Protein AF-A0A1B2DIR4-F1 (afdb_monomer_lite)

Foldseek 3Di:
DKAFQQLDDDDDPPDDPVPDDDLRIADQDCVDPQSVVQVVQSVVQPPAWHFDADPSHGRHIGGHDDDPVNVCVVVPPDDQDPVSVVVVVVVVVVVVVVVVVVVVVVCVVVVD

Organism: NCBI:txid1870819

Structure (mmCIF, N/CA/C/O backbone):
data_AF-A0A1B2DIR4-F1
#
_entry.id   AF-A0A1B2DIR4-F1
#
loop_
_atom_site.group_PDB
_atom_site.id
_atom_site.type_symbol
_atom_site.label_atom_id
_atom_site.label_alt_id
_atom_site.label_comp_id
_atom_site.label_asym_id
_atom_site.label_entity_id
_atom_site.label_seq_id
_atom_site.pdbx_PDB_ins_code
_atom_site.Cartn_x
_atom_site.Cartn_y
_atom_site.Cartn_z
_atom_site.occupancy
_atom_site.B_iso_or_equiv
_atom_site.auth_seq_id
_atom_site.auth_comp_id
_atom_site.auth_as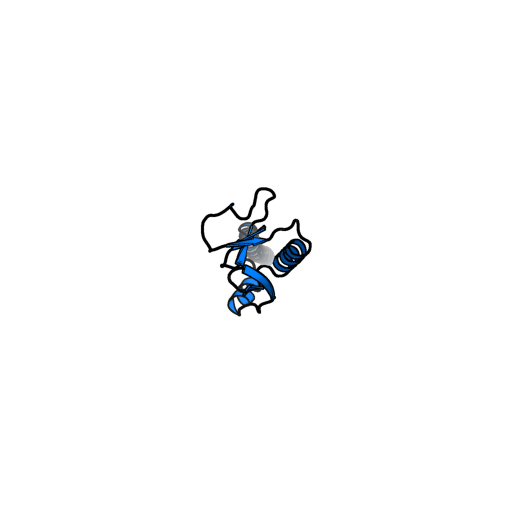ym_id
_atom_site.auth_atom_id
_atom_site.pdbx_PDB_model_num
ATOM 1 N N . MET A 1 1 ? -1.283 -1.216 15.596 1.00 93.19 1 MET A N 1
ATOM 2 C CA . MET A 1 1 ? -1.067 -0.577 14.272 1.00 93.19 1 MET A CA 1
ATOM 3 C C . MET A 1 1 ? -1.726 0.800 14.224 1.00 93.19 1 MET A C 1
ATOM 5 O O . MET A 1 1 ? -2.775 0.977 14.829 1.00 93.19 1 MET A O 1
ATOM 9 N N . ILE A 1 2 ? -1.139 1.766 13.510 1.00 94.81 2 ILE A N 1
ATOM 10 C CA . ILE A 1 2 ? -1.759 3.069 13.203 1.00 94.81 2 ILE A CA 1
ATOM 11 C C . ILE A 1 2 ? -2.119 3.113 11.717 1.00 94.81 2 ILE A C 1
ATOM 13 O O . ILE A 1 2 ? -1.310 2.722 10.879 1.00 94.81 2 ILE A O 1
ATOM 17 N N . VAL A 1 3 ? -3.315 3.597 11.387 1.00 94.38 3 VAL A N 1
ATOM 18 C CA . VAL A 1 3 ? -3.811 3.739 10.012 1.00 94.38 3 VAL A CA 1
ATOM 19 C C . VAL A 1 3 ? -4.191 5.187 9.759 1.00 94.38 3 VAL A C 1
ATOM 21 O O . VAL A 1 3 ? -5.068 5.727 10.424 1.00 94.38 3 VAL A O 1
ATOM 24 N N . TRP A 1 4 ? -3.551 5.815 8.786 1.00 94.12 4 TRP A N 1
ATOM 25 C CA . TRP A 1 4 ? -3.797 7.195 8.391 1.00 94.12 4 TRP A CA 1
ATOM 26 C C . TRP A 1 4 ? -5.011 7.290 7.459 1.00 94.12 4 TRP A C 1
ATOM 28 O O . TRP A 1 4 ? -5.316 6.362 6.705 1.00 94.12 4 TRP A O 1
ATOM 38 N N . LYS A 1 5 ? -5.710 8.432 7.472 1.00 91.81 5 LYS A N 1
ATOM 39 C CA . LYS A 1 5 ? -6.878 8.668 6.594 1.00 91.81 5 LYS A CA 1
ATOM 40 C C . LYS A 1 5 ? -6.564 8.604 5.096 1.00 91.81 5 LYS A C 1
ATOM 42 O O . LYS A 1 5 ? -7.475 8.405 4.297 1.00 91.81 5 LYS A O 1
ATOM 47 N N . ASP A 1 6 ? -5.304 8.788 4.717 1.00 89.44 6 ASP A N 1
ATOM 48 C CA . ASP A 1 6 ? -4.830 8.667 3.336 1.00 89.44 6 ASP A CA 1
ATOM 49 C C . ASP A 1 6 ? -4.631 7.203 2.886 1.00 89.44 6 ASP A C 1
ATOM 51 O O . ASP A 1 6 ? -4.359 6.954 1.712 1.00 89.44 6 ASP A O 1
ATOM 55 N N . GLY A 1 7 ? -4.810 6.234 3.793 1.00 87.81 7 GLY A N 1
ATOM 56 C CA . GLY A 1 7 ? -4.665 4.803 3.535 1.00 87.81 7 GLY A CA 1
ATOM 57 C C . GLY A 1 7 ? -3.267 4.245 3.815 1.00 87.81 7 GLY A C 1
ATOM 58 O O . GLY A 1 7 ? -3.062 3.039 3.668 1.00 87.81 7 GLY A O 1
ATOM 59 N N . ASN A 1 8 ? -2.310 5.072 4.244 1.00 92.44 8 ASN A N 1
ATOM 60 C CA . ASN A 1 8 ? -1.027 4.583 4.741 1.00 92.44 8 ASN A CA 1
ATOM 61 C C . ASN A 1 8 ? -1.185 3.969 6.136 1.00 92.44 8 ASN A C 1
ATOM 63 O O . ASN A 1 8 ? -2.077 4.338 6.901 1.00 92.44 8 ASN A O 1
ATOM 67 N N . TYR A 1 9 ? -0.301 3.042 6.498 1.00 94.12 9 TYR A N 1
ATOM 68 C CA . TYR A 1 9 ? -0.292 2.458 7.836 1.00 94.12 9 TYR A CA 1
ATOM 69 C C . TYR A 1 9 ? 1.126 2.323 8.388 1.00 94.12 9 TYR A C 1
ATOM 71 O O . TYR A 1 9 ? 2.102 2.246 7.643 1.00 94.12 9 TYR A O 1
ATOM 79 N N . GLU A 1 10 ? 1.220 2.276 9.713 1.00 93.88 10 GLU A N 1
ATOM 80 C CA . GLU A 1 10 ? 2.450 2.067 10.462 1.00 93.88 10 GLU A CA 1
ATOM 81 C C . GLU A 1 10 ? 2.266 0.932 11.474 1.00 93.88 10 GLU A C 1
ATOM 83 O O . GLU A 1 10 ? 1.236 0.813 12.148 1.00 93.88 10 GLU A O 1
ATOM 88 N N . THR A 1 11 ? 3.287 0.087 11.590 1.00 92.69 11 THR A N 1
ATOM 89 C CA . THR A 1 11 ? 3.329 -1.029 12.539 1.00 92.69 11 THR A CA 1
ATOM 90 C C . THR A 1 11 ? 4.524 -0.882 13.463 1.00 92.69 11 THR A C 1
ATOM 92 O O . THR A 1 11 ? 5.640 -0.647 13.003 1.00 92.69 11 THR A O 1
ATOM 95 N N . GLY A 1 12 ? 4.315 -1.097 14.755 1.00 89.44 12 GLY A N 1
ATOM 96 C CA . GLY A 1 12 ? 5.365 -1.030 15.759 1.00 89.44 12 GLY A CA 1
ATOM 97 C C . GLY A 1 12 ? 4.805 -1.378 17.127 1.00 89.44 12 GLY A C 1
ATOM 98 O O . GLY A 1 12 ? 3.710 -0.948 17.472 1.00 89.44 12 GLY A O 1
ATOM 99 N N . SER A 1 13 ? 5.560 -2.135 17.921 1.00 87.31 13 SER A N 1
ATOM 100 C CA . SER A 1 13 ? 5.147 -2.531 19.277 1.00 87.31 13 SER A CA 1
ATOM 101 C C . SER A 1 13 ? 5.067 -1.358 20.261 1.00 87.31 13 SER A C 1
ATOM 103 O O . SER A 1 13 ? 4.551 -1.512 21.359 1.00 87.31 13 SER A O 1
ATOM 105 N N . TRP A 1 14 ? 5.633 -0.208 19.892 1.00 87.25 14 TRP A N 1
ATOM 106 C CA . TRP A 1 14 ? 5.593 1.036 20.659 1.00 87.25 14 TRP A CA 1
ATOM 107 C C . TRP A 1 14 ? 4.375 1.903 20.317 1.00 87.25 14 TRP A C 1
ATOM 109 O O . TRP A 1 14 ? 4.141 2.892 21.007 1.00 87.25 14 TRP A O 1
ATOM 119 N N . LEU A 1 15 ? 3.618 1.549 19.271 1.00 90.38 15 LEU A N 1
ATOM 120 C CA . LEU A 1 15 ? 2.427 2.287 18.874 1.00 90.38 15 LEU A CA 1
ATOM 121 C C . LEU A 1 15 ? 1.279 1.998 19.840 1.00 90.38 15 LEU A C 1
ATOM 123 O O . LEU A 1 15 ? 0.926 0.850 20.103 1.00 90.38 15 LEU A O 1
ATOM 127 N N . THR A 1 16 ? 0.660 3.067 20.304 1.00 90.06 16 THR A N 1
ATOM 128 C CA . THR A 1 16 ? -0.504 3.105 21.187 1.00 90.06 16 THR A CA 1
ATOM 129 C C . THR A 1 16 ? -1.547 4.053 20.601 1.00 90.06 16 THR A C 1
ATOM 131 O O . THR A 1 16 ? -1.255 4.821 19.681 1.00 90.06 16 THR A O 1
ATOM 134 N N . ALA A 1 17 ? -2.750 4.062 21.177 1.00 87.19 17 ALA A N 1
ATOM 135 C CA . ALA A 1 17 ?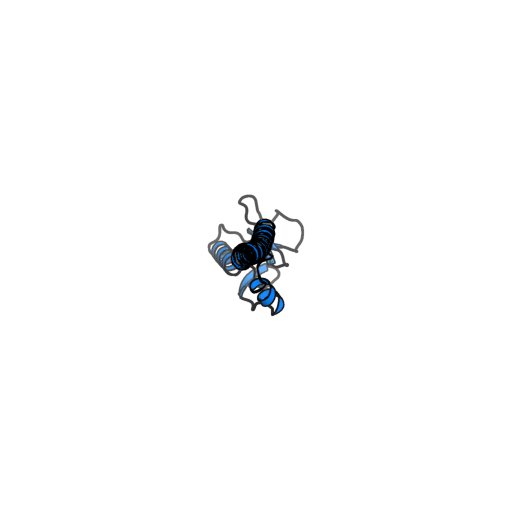 -3.805 5.007 20.805 1.00 87.19 17 ALA A CA 1
ATOM 136 C C . ALA A 1 17 ? -3.404 6.490 20.961 1.00 87.19 17 ALA A C 1
ATOM 138 O O . ALA A 1 17 ? -4.046 7.356 20.381 1.00 87.19 17 ALA A O 1
ATOM 139 N N . GLU A 1 18 ? -2.346 6.781 21.722 1.00 89.12 18 GLU A N 1
ATOM 140 C CA . GLU A 1 18 ? -1.860 8.134 22.023 1.00 89.12 18 GLU A CA 1
ATOM 141 C C . GLU A 1 18 ? -0.569 8.488 21.264 1.00 89.12 18 GLU A C 1
ATOM 143 O O . GLU A 1 18 ? 0.008 9.547 21.488 1.00 89.12 18 GLU A O 1
ATOM 148 N N . SER A 1 19 ? -0.071 7.606 20.387 1.00 87.31 19 SER A N 1
ATOM 149 C CA . SER A 1 19 ? 1.218 7.815 19.700 1.00 87.31 19 SER A CA 1
ATOM 150 C C . SER A 1 19 ? 1.253 9.052 18.808 1.00 87.31 19 SER A C 1
ATOM 152 O O . SER A 1 19 ? 2.323 9.615 18.586 1.00 87.31 19 SER A O 1
ATOM 154 N N . TYR A 1 20 ? 0.094 9.483 18.318 1.00 86.94 20 TYR A N 1
ATOM 155 C CA . TYR A 1 20 ? -0.048 10.665 17.487 1.00 86.94 20 TYR A CA 1
ATOM 156 C C . TYR A 1 20 ? -1.157 11.559 18.035 1.00 86.94 20 TYR A C 1
ATOM 158 O O . TYR A 1 20 ? -2.216 11.088 18.440 1.00 86.94 20 TYR A O 1
ATOM 166 N N . GLU A 1 21 ? -0.925 12.870 18.030 1.00 80.94 21 GLU A N 1
ATOM 167 C CA . GLU A 1 21 ? -1.961 13.843 18.366 1.00 80.94 21 GLU A CA 1
ATOM 168 C C . GLU A 1 21 ? -2.838 14.128 17.140 1.00 80.94 21 GLU A C 1
ATOM 170 O O . GLU A 1 21 ? -2.348 14.284 16.020 1.00 80.94 21 GLU A O 1
ATOM 175 N N . GLY A 1 22 ? -4.151 14.236 17.353 1.00 79.69 22 GLY A N 1
ATOM 176 C CA . GLY A 1 22 ? -5.116 14.592 16.312 1.00 79.69 22 GLY A CA 1
ATOM 177 C C . GLY A 1 22 ? -6.003 13.432 15.864 1.00 79.69 22 GLY A C 1
ATOM 178 O O . GLY A 1 22 ? -5.946 12.333 16.396 1.00 79.69 22 GLY A O 1
ATOM 179 N N . SER A 1 23 ? -6.873 13.705 14.890 1.00 77.00 23 SER A N 1
ATOM 180 C CA . SER A 1 23 ? -7.915 12.764 14.438 1.00 77.00 23 SER A CA 1
ATOM 181 C C . SER A 1 23 ? -7.657 12.185 13.049 1.00 77.00 23 SER A C 1
ATOM 183 O O . SER A 1 23 ? -8.555 11.593 12.454 1.00 77.00 23 SER A O 1
ATOM 185 N N . ASP A 1 24 ? -6.461 12.389 12.494 1.00 88.88 24 ASP A N 1
ATOM 186 C CA . ASP A 1 24 ? -6.118 11.974 11.125 1.00 88.88 24 ASP A CA 1
ATOM 187 C C . ASP A 1 24 ? -5.574 10.549 11.027 1.00 88.88 24 ASP A C 1
ATOM 189 O O . ASP A 1 24 ? -5.070 10.130 9.983 1.00 88.88 24 ASP A O 1
ATOM 193 N N . HIS A 1 25 ? -5.746 9.788 12.102 1.00 92.94 25 HIS A N 1
ATOM 194 C CA . HIS A 1 25 ? -5.347 8.404 12.194 1.00 92.94 25 HIS A CA 1
ATOM 195 C C . HIS A 1 25 ? -6.343 7.591 13.026 1.00 92.94 25 HIS A C 1
ATOM 197 O O . HIS A 1 25 ? -7.124 8.127 13.812 1.00 92.94 25 HIS A O 1
ATOM 203 N N . TYR A 1 26 ? -6.282 6.280 12.844 1.00 93.06 26 TYR A N 1
ATOM 204 C CA . TYR A 1 26 ? -7.025 5.281 13.589 1.00 93.06 26 TYR A CA 1
ATOM 205 C C . TYR A 1 26 ? -6.036 4.319 14.230 1.00 93.06 26 TYR A C 1
ATOM 207 O O . TYR A 1 26 ? -5.102 3.851 13.574 1.00 93.06 26 TYR A O 1
ATOM 215 N N . PHE A 1 27 ? -6.243 4.015 15.506 1.00 93.31 27 PHE A N 1
ATOM 216 C CA . PHE A 1 27 ? -5.479 2.989 16.199 1.00 93.31 27 PHE A CA 1
ATOM 217 C C . PHE A 1 27 ? -6.203 1.648 16.105 1.00 93.31 27 PHE A C 1
ATOM 219 O O . PHE A 1 27 ? -7.382 1.546 16.439 1.00 93.31 27 PHE A O 1
ATOM 226 N N . ILE A 1 28 ? -5.482 0.627 15.652 1.00 93.56 28 ILE A N 1
ATOM 227 C CA . ILE A 1 28 ? -5.920 -0.766 15.670 1.00 93.56 28 ILE A CA 1
ATOM 228 C C . ILE A 1 28 ? -5.145 -1.476 16.777 1.00 93.56 28 ILE A C 1
ATOM 230 O O . ILE A 1 28 ? -3.913 -1.590 16.703 1.00 93.56 28 ILE A O 1
ATOM 234 N N . ASP A 1 29 ?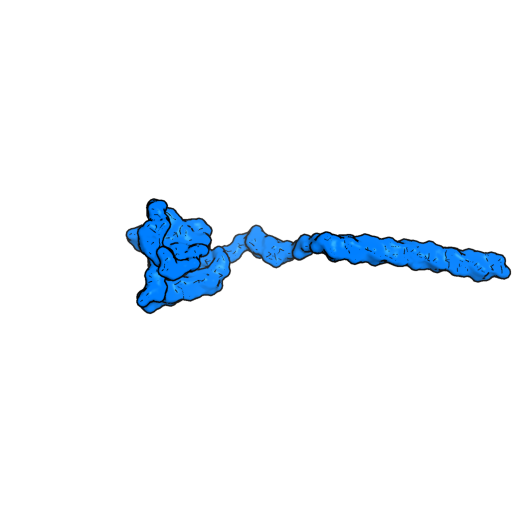 -5.878 -1.965 17.776 1.00 93.00 29 ASP A N 1
ATOM 235 C CA . ASP A 1 29 ? -5.333 -2.774 18.861 1.00 93.00 29 ASP A CA 1
ATOM 236 C C . ASP A 1 29 ? -5.186 -4.242 18.434 1.00 93.00 29 ASP A C 1
ATOM 238 O O . ASP A 1 29 ? -6.120 -5.040 18.519 1.00 93.00 29 ASP A O 1
ATOM 242 N N . GLU A 1 30 ? -3.985 -4.597 17.980 1.00 92.00 30 GLU A N 1
ATOM 243 C CA . GLU A 1 30 ? -3.622 -5.953 17.547 1.00 92.00 30 GLU A CA 1
ATOM 244 C C . GLU A 1 30 ? -3.565 -6.971 18.702 1.00 92.00 30 GLU A C 1
ATOM 246 O O . GLU A 1 30 ? -3.370 -8.153 18.446 1.00 92.00 30 GLU A O 1
ATOM 251 N N . ALA A 1 31 ? -3.735 -6.552 19.964 1.00 90.94 31 ALA A N 1
ATOM 252 C CA . ALA A 1 31 ? -3.869 -7.481 21.089 1.00 90.94 31 ALA A CA 1
ATOM 253 C C . ALA A 1 31 ? -5.279 -8.091 21.201 1.00 90.94 31 ALA A C 1
ATOM 255 O O . ALA A 1 31 ? -5.491 -9.005 22.000 1.00 90.94 31 ALA A O 1
ATOM 256 N N . THR A 1 32 ? -6.243 -7.578 20.433 1.00 92.81 32 THR A N 1
ATOM 257 C CA . THR A 1 32 ? -7.613 -8.098 20.360 1.00 92.81 32 THR A CA 1
ATOM 258 C C . THR A 1 32 ? -7.806 -8.929 19.095 1.00 92.81 32 THR A C 1
ATOM 260 O O . THR A 1 32 ? -7.280 -8.569 18.043 1.00 92.81 32 THR A O 1
ATOM 263 N N . ASP A 1 33 ? -8.613 -9.994 19.164 1.00 94.50 33 ASP A N 1
ATOM 264 C CA . ASP A 1 33 ? -8.915 -10.845 17.998 1.00 94.50 33 ASP A CA 1
ATOM 265 C C . ASP A 1 33 ? -9.486 -10.022 16.824 1.00 94.50 33 ASP A C 1
ATOM 267 O O . ASP A 1 33 ? -9.177 -10.255 15.654 1.00 94.50 33 ASP A O 1
ATOM 271 N N . GLU A 1 34 ? -10.317 -9.027 17.142 1.00 93.00 34 GLU A N 1
ATOM 272 C CA . GLU A 1 34 ? -10.945 -8.122 16.176 1.00 93.00 34 GLU A CA 1
ATOM 273 C C . GLU A 1 34 ? -9.915 -7.198 15.513 1.00 93.00 34 GLU A C 1
ATOM 275 O O . GLU A 1 34 ? -9.909 -7.049 14.287 1.00 93.00 34 GLU A O 1
ATOM 280 N N . GLY A 1 35 ? -9.016 -6.604 16.302 1.00 93.00 35 GLY A N 1
ATOM 281 C CA . GLY A 1 35 ? -7.970 -5.729 15.789 1.00 93.00 35 GLY A CA 1
ATOM 282 C C . GLY A 1 35 ? -6.893 -6.481 15.008 1.00 93.00 35 GLY A C 1
ATOM 283 O O . GLY A 1 35 ? -6.472 -6.002 13.956 1.00 93.00 35 GLY A O 1
ATOM 284 N N . GLU A 1 36 ? -6.500 -7.682 15.441 1.00 94.69 36 GLU A N 1
ATOM 285 C CA . GLU A 1 36 ? -5.591 -8.549 14.682 1.00 94.69 36 GLU A CA 1
ATOM 286 C C . GLU A 1 36 ? -6.203 -8.916 13.321 1.00 94.69 36 GLU A C 1
ATOM 288 O O . GLU A 1 36 ? -5.566 -8.744 12.276 1.00 94.69 36 GLU A O 1
ATOM 293 N N . ALA A 1 37 ? -7.471 -9.343 13.299 1.00 95.50 37 ALA A N 1
ATOM 294 C CA . ALA A 1 37 ? -8.167 -9.674 12.058 1.00 95.50 37 ALA A CA 1
ATOM 295 C C . ALA A 1 37 ? -8.257 -8.470 11.103 1.00 95.50 37 ALA A C 1
ATOM 297 O O . ALA A 1 37 ? -8.030 -8.614 9.894 1.00 95.50 37 ALA A O 1
ATOM 298 N N . LEU A 1 38 ? -8.547 -7.278 11.633 1.00 95.44 38 LEU A N 1
ATOM 299 C CA . LEU A 1 38 ? -8.597 -6.042 10.855 1.00 95.44 38 LEU A CA 1
ATOM 300 C C . LEU A 1 38 ? -7.218 -5.657 10.299 1.00 95.44 38 LEU A C 1
ATOM 302 O O . LEU A 1 38 ? -7.104 -5.334 9.114 1.00 95.44 38 LEU A O 1
ATOM 306 N N . ALA A 1 39 ? -6.166 -5.744 11.116 1.00 94.81 39 ALA A N 1
ATOM 307 C CA . ALA A 1 39 ? -4.792 -5.467 10.707 1.00 94.81 39 ALA A CA 1
ATOM 308 C C . ALA A 1 39 ? -4.341 -6.402 9.573 1.00 94.81 39 ALA A C 1
ATOM 310 O O . ALA A 1 3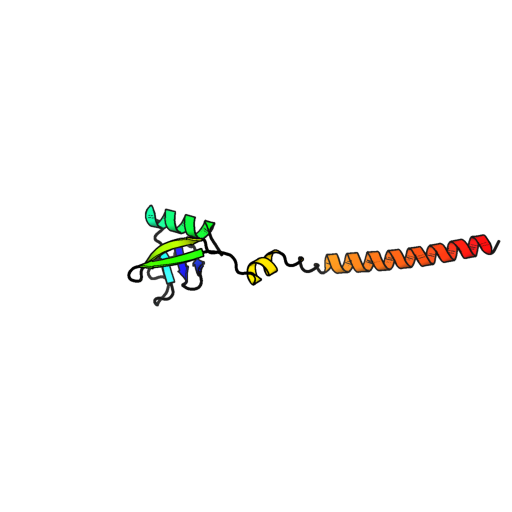9 ? -3.821 -5.942 8.553 1.00 94.81 39 ALA A O 1
ATOM 311 N N . VAL A 1 40 ? -4.612 -7.706 9.695 1.00 95.69 40 VAL A N 1
ATOM 312 C CA . VAL A 1 40 ? -4.309 -8.702 8.653 1.00 95.69 40 VAL A CA 1
ATOM 313 C C . VAL A 1 40 ? -5.075 -8.402 7.362 1.00 95.69 40 VAL A C 1
ATOM 315 O O . VAL A 1 40 ? -4.512 -8.472 6.263 1.00 95.69 40 VAL A O 1
ATOM 318 N N . LYS A 1 41 ? -6.359 -8.039 7.466 1.00 95.44 41 LYS A N 1
ATOM 319 C CA . LYS A 1 41 ? -7.182 -7.681 6.304 1.00 95.44 41 LYS A CA 1
ATOM 320 C C . LYS A 1 41 ? -6.636 -6.445 5.589 1.00 95.44 41 LYS A C 1
ATOM 322 O O . LYS A 1 41 ? -6.534 -6.454 4.362 1.00 95.44 41 LYS A O 1
ATOM 327 N N . LEU A 1 42 ? -6.236 -5.421 6.340 1.00 95.38 42 LEU A N 1
ATOM 328 C CA . LEU A 1 42 ? -5.643 -4.198 5.805 1.00 95.38 42 LEU A CA 1
ATOM 329 C C . LEU A 1 42 ? -4.330 -4.483 5.076 1.00 95.38 42 LEU A C 1
ATOM 331 O O . LEU A 1 42 ? -4.192 -4.107 3.913 1.00 95.38 42 LEU A O 1
ATOM 335 N N . GLN A 1 43 ? -3.407 -5.216 5.705 1.00 94.56 43 GLN A N 1
ATOM 336 C CA . GLN A 1 43 ? -2.129 -5.592 5.087 1.00 94.56 43 GLN A CA 1
ATOM 337 C C . GLN A 1 43 ? -2.328 -6.365 3.779 1.00 94.56 43 GLN A C 1
ATOM 339 O O . GLN A 1 43 ? -1.608 -6.147 2.807 1.00 94.56 43 GLN A O 1
ATOM 344 N N . ARG A 1 44 ? -3.335 -7.244 3.726 1.00 95.19 44 ARG A N 1
ATOM 345 C CA . ARG A 1 44 ? -3.656 -8.018 2.521 1.00 95.19 44 ARG A CA 1
ATOM 346 C C . ARG A 1 44 ? -4.204 -7.156 1.383 1.00 95.19 44 ARG A C 1
ATOM 348 O O . ARG A 1 44 ? -3.985 -7.488 0.218 1.00 95.19 44 ARG A O 1
ATOM 355 N N . LEU A 1 45 ? -4.972 -6.118 1.700 1.00 94.62 45 LEU A N 1
ATOM 356 C CA . LEU A 1 45 ? -5.606 -5.263 0.698 1.00 94.62 45 LEU A CA 1
ATOM 357 C C . LEU A 1 45 ? -4.745 -4.063 0.300 1.00 94.62 45 LEU A C 1
ATOM 359 O O . LEU A 1 45 ? -5.026 -3.438 -0.722 1.00 94.62 45 LEU A O 1
ATOM 363 N N . TYR A 1 46 ? -3.709 -3.734 1.071 1.00 92.88 46 TYR A N 1
ATOM 364 C CA . TYR A 1 46 ? -2.818 -2.617 0.783 1.00 92.88 46 TYR A CA 1
ATOM 365 C C . TYR A 1 46 ? -2.163 -2.746 -0.607 1.00 92.88 46 TYR A C 1
ATOM 367 O O . TYR A 1 46 ? -1.712 -3.835 -0.977 1.00 92.88 46 TYR A O 1
ATOM 375 N N . PRO A 1 47 ? -2.068 -1.657 -1.397 1.00 92.31 47 PRO A N 1
ATOM 376 C CA . PRO A 1 47 ? -2.536 -0.282 -1.138 1.00 92.31 47 PRO A CA 1
ATOM 377 C C . PRO A 1 47 ? -3.972 0.011 -1.632 1.00 92.31 47 PRO A C 1
ATOM 379 O O . PRO A 1 47 ? -4.396 1.164 -1.708 1.00 92.31 47 PRO A O 1
ATOM 382 N N . TYR A 1 48 ? -4.733 -1.010 -2.030 1.00 92.75 48 TYR A N 1
ATOM 383 C CA . TYR A 1 48 ? -5.998 -0.870 -2.756 1.00 92.75 48 TYR A CA 1
ATOM 384 C C . TYR A 1 48 ? -7.215 -1.240 -1.896 1.00 92.75 48 TYR A C 1
ATOM 386 O O . TYR A 1 48 ? -7.926 -2.211 -2.168 1.00 92.75 48 TYR A O 1
ATOM 394 N N . PHE A 1 49 ? -7.515 -0.411 -0.897 1.00 94.25 49 PHE A N 1
ATOM 395 C CA . PHE A 1 49 ? -8.732 -0.521 -0.085 1.00 94.25 49 PHE A CA 1
ATOM 396 C C . PHE A 1 49 ? -9.399 0.834 0.177 1.00 94.25 49 PHE A C 1
ATOM 398 O O . PHE A 1 49 ? -8.888 1.887 -0.209 1.00 94.25 49 PHE A O 1
ATOM 405 N N . LYS A 1 50 ? -10.559 0.789 0.832 1.00 94.31 50 LYS A N 1
ATOM 406 C CA . LYS A 1 50 ? -11.233 1.919 1.474 1.00 94.31 50 LYS A CA 1
ATOM 407 C C . LYS A 1 50 ? -11.432 1.625 2.954 1.00 94.31 50 LYS A C 1
ATOM 409 O O . LYS A 1 50 ? -11.671 0.481 3.334 1.00 94.31 50 LYS A O 1
ATOM 414 N N . LEU A 1 51 ? -11.341 2.673 3.762 1.00 94.75 51 LEU A N 1
ATOM 415 C CA . LEU A 1 51 ? -11.624 2.631 5.192 1.00 94.75 51 LEU A CA 1
ATOM 416 C C . LEU A 1 51 ? -13.139 2.717 5.417 1.00 94.75 51 LEU A C 1
ATOM 418 O O . LEU A 1 51 ? -13.786 3.631 4.905 1.00 94.75 51 LEU A O 1
ATOM 422 N N . ILE A 1 52 ? -13.690 1.793 6.200 1.00 94.81 52 ILE A N 1
ATOM 423 C CA . ILE A 1 52 ? -15.073 1.829 6.679 1.00 94.81 52 ILE A CA 1
ATOM 424 C C . ILE A 1 52 ? -15.055 2.390 8.095 1.00 94.81 52 ILE A C 1
ATOM 426 O O . ILE A 1 52 ? -14.632 1.725 9.042 1.00 94.81 52 ILE A O 1
ATOM 430 N N . VAL A 1 53 ? -15.484 3.642 8.224 1.00 93.31 53 VAL A N 1
ATOM 431 C CA . VAL A 1 53 ? -15.459 4.389 9.483 1.00 93.31 53 VAL A CA 1
ATOM 432 C C . VAL A 1 53 ? -16.889 4.601 9.960 1.00 93.31 53 VAL A C 1
ATOM 434 O O . VAL A 1 53 ? -17.697 5.200 9.251 1.00 93.31 53 VAL A O 1
ATOM 437 N N . GLU A 1 54 ? -17.191 4.159 11.177 1.00 92.00 54 GLU A N 1
ATOM 438 C CA . GLU A 1 54 ? -18.495 4.343 11.815 1.00 92.00 54 GLU A CA 1
ATOM 439 C C . GLU A 1 54 ? -18.310 5.034 13.162 1.00 92.00 54 GLU A C 1
ATOM 441 O O . GLU A 1 54 ? -17.452 4.656 13.955 1.00 92.00 54 GLU A O 1
ATOM 446 N N . ASN A 1 55 ? -19.111 6.069 13.429 1.00 88.38 55 ASN A N 1
ATOM 447 C CA . ASN A 1 55 ? -19.027 6.864 14.662 1.00 88.38 55 ASN A CA 1
ATOM 448 C C . ASN A 1 55 ? -17.625 7.439 14.954 1.00 88.38 55 ASN A C 1
ATOM 450 O O . ASN A 1 55 ? -17.280 7.681 16.105 1.00 88.38 55 ASN A O 1
ATOM 454 N N . GLY A 1 56 ? -16.824 7.681 13.911 1.00 84.19 56 GLY A N 1
ATOM 455 C CA . GLY A 1 56 ? -15.460 8.199 14.047 1.00 84.19 56 GLY A CA 1
ATOM 456 C C . GLY A 1 56 ? -14.397 7.135 14.334 1.00 84.19 56 GLY A C 1
ATOM 457 O O . GLY A 1 56 ? -13.229 7.490 14.447 1.00 84.19 56 GLY A O 1
ATOM 458 N N . GLU A 1 57 ? -14.766 5.854 14.387 1.00 87.75 57 GLU A N 1
ATOM 459 C CA . GLU A 1 57 ? -13.849 4.730 14.583 1.00 87.75 57 GLU A CA 1
ATOM 460 C C . GLU A 1 57 ? -13.724 3.897 13.306 1.00 87.75 57 GLU A C 1
ATOM 462 O O . GLU A 1 57 ? -14.710 3.663 12.603 1.00 87.75 57 GLU A O 1
ATOM 467 N N . LEU A 1 58 ? -12.516 3.414 13.013 1.00 91.62 58 LEU A N 1
ATOM 468 C CA . LEU A 1 58 ? -12.302 2.453 11.937 1.00 91.62 58 LEU A CA 1
ATOM 469 C C . LEU A 1 58 ? -12.917 1.108 12.336 1.00 91.62 58 LEU A C 1
ATOM 471 O O . LEU A 1 58 ? -12.470 0.485 13.297 1.00 91.62 58 LEU A O 1
ATOM 475 N N . LYS A 1 59 ? -13.943 0.673 11.603 1.00 93.62 59 LYS A N 1
ATOM 476 C CA . LYS A 1 59 ? -14.618 -0.610 11.834 1.00 93.62 59 LYS A CA 1
ATOM 477 C C . LYS A 1 59 ? -14.138 -1.702 10.900 1.00 93.62 59 LYS A C 1
ATOM 479 O O . LYS A 1 59 ? -14.017 -2.844 11.325 1.00 93.62 59 LYS A O 1
ATOM 484 N N . ASP A 1 60 ? -13.879 -1.365 9.642 1.00 94.62 60 ASP A N 1
ATOM 485 C CA . ASP A 1 60 ? -13.453 -2.352 8.656 1.00 94.62 60 ASP A CA 1
ATOM 486 C C . ASP A 1 60 ? -12.688 -1.707 7.491 1.00 94.62 60 ASP A C 1
ATOM 488 O O . ASP A 1 60 ? -12.597 -0.484 7.370 1.00 94.62 60 ASP A O 1
ATOM 492 N N . VAL A 1 61 ? -12.151 -2.537 6.605 1.00 95.56 61 VAL A N 1
ATOM 493 C CA . VAL A 1 61 ? -11.609 -2.139 5.307 1.00 95.56 61 VAL A CA 1
ATOM 494 C C . VAL A 1 61 ? -12.236 -2.966 4.190 1.00 95.56 61 VAL A C 1
ATOM 496 O O . VAL A 1 61 ? -12.423 -4.176 4.320 1.00 95.56 61 VAL A O 1
ATOM 499 N N . GLU A 1 62 ? -12.542 -2.337 3.060 1.00 94.88 62 GLU A N 1
ATOM 500 C CA . GLU A 1 62 ? -13.070 -3.024 1.877 1.00 94.88 62 GLU A CA 1
ATOM 501 C C . GLU A 1 62 ? -12.118 -2.885 0.685 1.00 94.88 62 GLU A C 1
ATOM 503 O O . GLU A 1 62 ? -11.471 -1.847 0.533 1.00 94.88 62 GLU A O 1
ATOM 508 N N . PRO A 1 63 ? -12.001 -3.904 -0.183 1.00 94.81 63 PRO A N 1
ATOM 509 C CA . PRO A 1 63 ? -11.226 -3.770 -1.407 1.00 94.81 63 PRO A CA 1
ATOM 510 C C . PRO A 1 63 ? -11.813 -2.664 -2.286 1.00 94.81 63 PRO A C 1
ATOM 512 O O . PRO A 1 63 ? -13.031 -2.546 -2.429 1.00 94.81 63 PRO A O 1
ATOM 515 N N . ARG A 1 64 ? -10.942 -1.896 -2.943 1.00 93.56 64 ARG A N 1
ATOM 516 C CA . ARG A 1 64 ? -11.355 -0.990 -4.021 1.00 93.56 64 ARG A CA 1
ATOM 517 C C . ARG A 1 64 ? -10.766 -1.413 -5.351 1.00 93.56 64 ARG A C 1
ATOM 519 O O . ARG A 1 64 ? -9.712 -2.044 -5.420 1.00 93.56 64 ARG A O 1
ATOM 526 N N . GLU A 1 65 ? -11.421 -0.987 -6.418 1.00 91.06 65 GLU A N 1
ATOM 527 C CA . GLU A 1 65 ? -10.851 -1.097 -7.750 1.00 91.06 65 GLU A CA 1
ATOM 528 C C . GLU A 1 65 ? -9.648 -0.159 -7.909 1.00 91.06 65 GLU A C 1
ATOM 530 O O . GLU A 1 65 ? -9.576 0.929 -7.318 1.00 91.06 65 GLU A O 1
ATOM 535 N N . LYS A 1 66 ? -8.681 -0.614 -8.708 1.00 90.06 66 LYS A N 1
ATOM 536 C CA . LYS A 1 66 ? -7.545 0.204 -9.131 1.00 90.06 66 LYS A CA 1
ATOM 537 C C . LYS A 1 66 ? -8.034 1.231 -10.145 1.00 90.06 66 LYS A C 1
ATOM 539 O O . LYS A 1 66 ? -8.851 0.906 -11.005 1.00 90.06 66 LYS A O 1
ATOM 544 N N . THR A 1 67 ? -7.512 2.446 -10.081 1.00 88.69 67 THR A N 1
ATOM 545 C CA . THR A 1 67 ? -7.776 3.442 -11.120 1.00 88.69 67 THR A CA 1
ATOM 546 C C . THR A 1 67 ? -7.073 3.046 -12.421 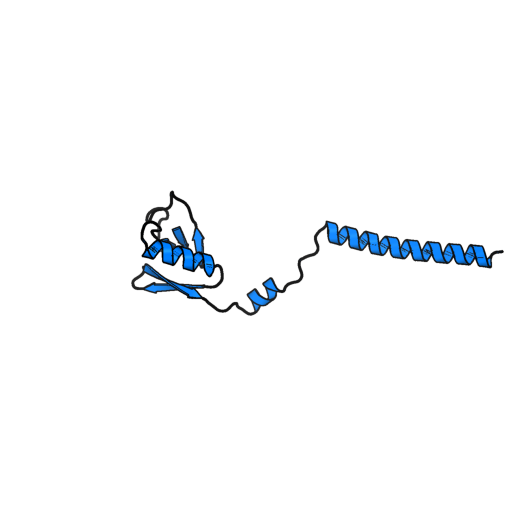1.00 88.69 67 THR A C 1
ATOM 548 O O . THR A 1 67 ? -6.120 2.260 -12.433 1.00 88.69 67 THR A O 1
ATOM 551 N N . ALA A 1 68 ? -7.529 3.609 -13.541 1.00 87.50 68 ALA A N 1
ATOM 552 C CA . ALA A 1 68 ? -6.873 3.408 -14.833 1.00 87.50 68 ALA A CA 1
ATOM 553 C C . ALA A 1 68 ? -5.399 3.859 -14.809 1.00 87.50 68 ALA A C 1
ATOM 555 O O . ALA A 1 68 ? -4.553 3.226 -15.435 1.00 87.50 68 ALA A O 1
ATOM 556 N N . GLU A 1 69 ? -5.086 4.913 -14.054 1.00 85.88 69 GLU A N 1
ATOM 557 C CA . GLU A 1 69 ? -3.726 5.427 -13.883 1.00 85.88 69 GLU A CA 1
ATOM 558 C C . GLU A 1 69 ? -2.843 4.463 -13.079 1.00 85.88 69 GLU A C 1
ATOM 560 O O . GLU A 1 69 ? -1.728 4.160 -13.494 1.00 85.88 69 GLU A O 1
ATOM 565 N N . GLU A 1 70 ? -3.355 3.899 -11.982 1.00 87.56 70 GLU A N 1
ATOM 566 C CA . GLU A 1 70 ? -2.638 2.894 -11.184 1.00 87.56 70 GLU A CA 1
ATOM 567 C C . GLU A 1 70 ? -2.368 1.617 -11.989 1.00 87.56 70 GLU A C 1
ATOM 569 O O . GLU A 1 70 ? -1.287 1.031 -11.908 1.00 87.56 70 GLU A O 1
ATOM 574 N N . LEU A 1 71 ? -3.335 1.196 -12.809 1.00 87.12 71 LEU A N 1
ATOM 575 C CA . LEU A 1 71 ? -3.158 0.088 -13.746 1.00 87.12 71 LEU A CA 1
ATOM 576 C C . LEU A 1 71 ? -2.110 0.416 -14.812 1.00 87.12 71 LEU A C 1
ATOM 578 O O . LEU A 1 71 ? -1.297 -0.443 -15.148 1.00 87.12 71 LEU A O 1
ATOM 582 N N . ALA A 1 72 ? -2.102 1.640 -15.339 1.00 84.69 72 ALA A N 1
ATOM 583 C CA . ALA A 1 72 ? -1.097 2.071 -16.303 1.00 84.69 72 ALA A CA 1
ATOM 584 C C . ALA A 1 72 ? 0.307 2.107 -15.682 1.00 84.69 72 ALA A C 1
ATOM 586 O O . ALA A 1 72 ? 1.253 1.660 -16.323 1.00 84.69 72 ALA A O 1
ATOM 587 N N . ALA A 1 73 ? 0.443 2.557 -14.431 1.00 83.25 73 ALA A N 1
ATOM 588 C CA . ALA A 1 73 ? 1.713 2.579 -13.709 1.00 83.25 73 ALA A CA 1
ATOM 589 C C . ALA A 1 73 ? 2.269 1.167 -13.448 1.00 83.25 73 ALA A C 1
ATOM 591 O O . ALA A 1 73 ? 3.459 0.936 -13.639 1.00 83.25 73 ALA A O 1
ATOM 592 N N . LEU A 1 74 ? 1.415 0.205 -13.079 1.00 81.31 74 LEU A N 1
ATOM 593 C CA . LEU A 1 74 ? 1.813 -1.202 -12.908 1.00 81.31 74 LEU A CA 1
ATOM 594 C C . LEU A 1 74 ? 2.258 -1.860 -14.220 1.00 81.31 74 LEU A C 1
ATOM 596 O O . LEU A 1 74 ? 3.134 -2.721 -14.213 1.00 81.31 74 LEU A O 1
ATOM 600 N N . ASN A 1 75 ? 1.643 -1.463 -15.334 1.00 81.50 75 ASN A N 1
ATOM 601 C CA . ASN A 1 75 ? 1.968 -1.969 -16.666 1.00 81.50 75 ASN A CA 1
ATOM 602 C C . ASN A 1 75 ? 3.036 -1.129 -17.381 1.00 81.50 75 ASN A C 1
ATOM 604 O O . ASN A 1 75 ? 3.396 -1.442 -18.518 1.00 81.50 75 ASN A O 1
ATOM 608 N N . ALA A 1 76 ? 3.529 -0.057 -16.753 1.00 78.31 76 ALA A N 1
ATOM 609 C CA . ALA A 1 76 ? 4.542 0.788 -17.352 1.00 78.31 76 ALA A CA 1
ATOM 610 C C . ALA A 1 76 ? 5.818 -0.042 -17.554 1.00 78.31 76 ALA A C 1
ATOM 612 O O . ALA A 1 76 ? 6.245 -0.752 -16.636 1.00 78.31 76 ALA A O 1
ATOM 613 N N . PRO A 1 77 ? 6.447 0.020 -18.740 1.00 76.75 77 PRO A N 1
ATOM 614 C CA . PRO A 1 77 ? 7.702 -0.674 -18.956 1.00 76.75 77 PRO A CA 1
ATOM 615 C C . PRO A 1 77 ? 8.717 -0.190 -17.920 1.00 76.75 77 PRO A C 1
ATOM 617 O O . PRO A 1 77 ? 8.889 1.016 -17.721 1.00 76.75 77 PRO A O 1
ATOM 620 N N . LEU A 1 78 ? 9.381 -1.143 -17.260 1.00 75.12 78 LEU A N 1
ATOM 621 C CA . LEU A 1 78 ? 10.461 -0.849 -16.325 1.00 75.12 78 LEU A CA 1
ATOM 622 C C . LEU A 1 78 ? 11.440 0.107 -17.007 1.00 75.12 78 LEU A C 1
ATOM 624 O O . LEU A 1 78 ? 11.947 -0.171 -18.098 1.00 75.12 78 LEU A O 1
ATOM 628 N N . SER A 1 79 ? 11.686 1.253 -16.373 1.00 75.62 79 SER A N 1
ATOM 629 C CA . SER A 1 79 ? 12.698 2.185 -16.857 1.00 75.62 79 SER A CA 1
ATOM 630 C C . SER A 1 79 ? 14.024 1.442 -16.956 1.00 75.62 79 SER A C 1
ATOM 632 O O . SER A 1 79 ? 14.482 0.871 -15.966 1.00 75.62 79 SER A O 1
ATOM 634 N N . LYS A 1 80 ? 14.635 1.442 -18.148 1.00 79.25 80 LYS A N 1
ATOM 635 C CA . LYS A 1 80 ? 15.921 0.769 -18.356 1.00 79.25 80 LYS A CA 1
ATOM 636 C C . LYS A 1 80 ? 16.936 1.267 -17.329 1.00 79.25 80 LYS A C 1
ATOM 638 O O . LYS A 1 80 ? 17.139 2.482 -17.202 1.00 79.25 80 LYS A O 1
ATOM 643 N N . THR A 1 81 ? 17.589 0.342 -16.632 1.00 86.25 81 THR A N 1
ATOM 644 C CA . THR A 1 81 ? 18.683 0.675 -15.714 1.00 86.25 81 THR A CA 1
ATOM 645 C C . THR A 1 81 ? 19.853 1.290 -16.489 1.00 86.25 81 THR A C 1
ATOM 647 O O . THR A 1 81 ? 19.967 1.135 -17.708 1.00 86.25 81 THR A O 1
ATOM 650 N N . LEU A 1 82 ? 20.755 1.997 -15.799 1.00 85.69 82 LEU A N 1
ATOM 651 C CA . LEU A 1 82 ? 21.978 2.522 -16.426 1.00 85.69 82 LEU A CA 1
ATOM 652 C C . LEU A 1 82 ? 22.811 1.410 -17.078 1.00 85.69 82 LEU A C 1
ATOM 654 O O . LEU A 1 82 ? 23.375 1.609 -18.151 1.00 85.69 82 LEU A O 1
ATOM 658 N N . GLU A 1 83 ? 22.848 0.233 -16.455 1.00 87.81 83 GLU A N 1
ATOM 659 C CA . GLU A 1 83 ? 23.535 -0.942 -16.985 1.00 87.81 83 GLU A CA 1
ATOM 660 C C . GLU A 1 83 ? 22.871 -1.463 -18.264 1.00 87.81 83 GLU A C 1
ATOM 662 O O . GLU A 1 83 ? 23.558 -1.672 -19.258 1.00 87.81 83 GLU A O 1
ATOM 667 N N . GLN A 1 84 ? 21.539 -1.567 -18.293 1.00 88.56 84 GLN A N 1
ATOM 668 C CA . GLN A 1 84 ? 20.801 -1.959 -19.500 1.00 88.56 84 GLN A CA 1
ATOM 669 C C . GLN A 1 84 ? 21.024 -0.973 -20.651 1.00 88.56 84 GLN A C 1
ATOM 671 O O . GLN A 1 84 ? 21.242 -1.390 -21.785 1.00 88.56 84 GLN A O 1
ATOM 676 N N . LYS A 1 85 ? 21.040 0.334 -20.361 1.00 90.00 85 LYS A N 1
ATOM 677 C CA . LYS A 1 85 ? 21.363 1.360 -21.365 1.00 90.00 85 LYS A CA 1
ATOM 678 C C . LYS A 1 85 ? 22.797 1.224 -21.882 1.00 90.00 85 LYS A C 1
ATOM 680 O O . LYS A 1 85 ? 23.039 1.423 -23.068 1.00 90.00 85 LYS A O 1
ATOM 685 N N . ARG A 1 86 ? 23.750 0.881 -21.010 1.00 92.62 86 ARG A N 1
ATOM 686 C CA . ARG A 1 86 ? 25.148 0.655 -21.397 1.00 92.62 86 ARG A CA 1
ATOM 687 C C . ARG A 1 86 ? 25.303 -0.592 -22.268 1.00 92.62 86 ARG A C 1
ATOM 689 O O . ARG A 1 86 ? 26.051 -0.541 -23.237 1.00 92.62 86 ARG A O 1
ATOM 696 N N . ILE A 1 87 ? 24.614 -1.683 -21.934 1.00 92.69 87 ILE A N 1
ATOM 697 C CA . ILE A 1 87 ? 24.615 -2.916 -22.735 1.00 92.69 87 ILE A CA 1
ATOM 698 C C . ILE A 1 87 ? 24.072 -2.625 -24.136 1.00 92.69 87 ILE A C 1
ATOM 700 O O . ILE A 1 87 ? 24.752 -2.920 -25.109 1.00 92.69 87 ILE A O 1
ATOM 704 N N . GLU A 1 88 ? 22.932 -1.945 -24.242 1.00 91.38 88 GLU A N 1
ATOM 705 C CA . GLU A 1 88 ? 22.338 -1.568 -25.532 1.00 91.38 88 GLU A CA 1
ATOM 706 C C . GLU A 1 88 ? 23.286 -0.701 -26.381 1.00 91.38 88 GLU A C 1
ATOM 708 O O . GLU A 1 88 ? 23.441 -0.925 -27.579 1.00 91.38 88 GLU A O 1
ATOM 713 N N . GLN A 1 89 ? 23.994 0.252 -25.765 1.00 94.06 89 GLN A N 1
ATOM 714 C CA . GLN A 1 89 ? 25.018 1.037 -26.466 1.00 94.06 89 GLN A CA 1
ATOM 715 C C . GLN A 1 89 ? 26.182 0.174 -26.970 1.00 94.06 89 GLN A C 1
ATOM 717 O O . GLN A 1 89 ? 26.677 0.396 -28.075 1.00 94.06 89 GLN A O 1
ATOM 722 N N . LEU A 1 90 ? 26.630 -0.800 -26.173 1.00 93.88 90 LEU A N 1
ATOM 723 C CA . LEU A 1 90 ? 27.689 -1.726 -26.573 1.00 93.88 90 LEU A CA 1
ATOM 724 C C . LEU A 1 90 ? 27.231 -2.656 -27.701 1.00 93.88 90 LEU A C 1
ATOM 726 O O . LEU A 1 90 ? 28.012 -2.909 -28.612 1.00 93.88 90 LEU A O 1
ATOM 730 N N . GLU A 1 91 ? 25.983 -3.122 -27.681 1.00 94.25 91 GLU A N 1
ATOM 731 C CA . GLU A 1 91 ? 25.400 -3.949 -28.744 1.00 94.25 91 GLU A CA 1
ATOM 732 C C . GLU A 1 91 ? 25.328 -3.191 -30.072 1.00 94.25 91 GLU A C 1
ATOM 734 O O . GLU A 1 91 ? 25.774 -3.708 -31.096 1.00 94.25 91 GLU A O 1
ATOM 739 N N . VAL A 1 92 ? 24.864 -1.937 -30.050 1.00 94.50 92 VAL A N 1
ATOM 740 C CA . VAL A 1 92 ? 24.850 -1.066 -31.237 1.00 94.50 92 VAL A CA 1
ATOM 741 C C . VAL A 1 92 ? 26.267 -0.832 -31.766 1.00 94.50 92 VAL A C 1
ATOM 743 O O . VAL A 1 92 ? 26.506 -0.933 -32.968 1.00 94.50 92 VAL A O 1
ATOM 746 N N . SER A 1 93 ? 27.225 -0.558 -30.877 1.00 94.06 93 SER A N 1
ATOM 747 C CA . SER A 1 93 ? 28.620 -0.327 -31.268 1.00 94.06 93 SER A CA 1
ATOM 748 C C . SER A 1 93 ? 29.273 -1.589 -31.850 1.00 94.06 93 SER A C 1
ATOM 750 O O . SER A 1 93 ? 29.991 -1.519 -32.846 1.00 94.06 93 SER A O 1
ATOM 752 N N . ASN A 1 94 ? 28.987 -2.761 -31.275 1.00 94.94 94 ASN A N 1
ATOM 753 C CA . ASN A 1 94 ? 29.475 -4.044 -31.779 1.00 94.94 94 ASN A CA 1
ATOM 754 C C . ASN A 1 94 ? 28.904 -4.369 -33.162 1.00 94.94 94 ASN A C 1
ATOM 756 O O . ASN A 1 94 ? 29.656 -4.817 -34.023 1.00 94.94 94 ASN A O 1
ATOM 760 N N . LEU A 1 95 ? 27.611 -4.118 -33.395 1.00 95.38 95 LEU A N 1
ATOM 761 C CA . LEU A 1 95 ? 26.994 -4.290 -34.714 1.00 95.38 95 LEU A CA 1
ATOM 762 C C . LEU A 1 95 ? 27.675 -3.408 -35.767 1.00 95.38 95 LEU A C 1
ATOM 764 O O . LEU A 1 95 ? 28.097 -3.916 -36.802 1.00 95.38 95 LEU A O 1
ATOM 768 N N . ALA A 1 96 ? 27.879 -2.124 -35.463 1.00 94.38 96 ALA A N 1
ATOM 769 C CA . ALA A 1 96 ? 28.574 -1.206 -36.365 1.00 94.38 96 ALA A CA 1
ATOM 770 C C . ALA A 1 96 ? 30.020 -1.654 -36.655 1.00 94.38 96 ALA A C 1
ATOM 772 O O . ALA A 1 96 ? 30.489 -1.581 -37.789 1.00 94.38 96 ALA A O 1
ATOM 773 N N . LEU A 1 97 ? 30.739 -2.162 -35.646 1.00 94.00 97 LEU A N 1
ATOM 774 C CA . LEU A 1 97 ? 32.079 -2.722 -35.844 1.00 94.00 97 LEU A CA 1
ATOM 775 C C . LEU A 1 97 ? 32.061 -3.966 -36.738 1.00 94.00 97 LEU A C 1
ATOM 777 O O . LEU A 1 97 ? 32.949 -4.116 -37.576 1.00 94.00 97 LEU A O 1
ATOM 781 N N . MET A 1 98 ? 31.072 -4.849 -36.582 1.00 93.38 98 MET A N 1
ATOM 782 C CA . MET A 1 98 ? 30.933 -6.035 -37.431 1.00 93.38 98 MET A CA 1
ATOM 783 C C . MET A 1 98 ? 30.678 -5.666 -38.895 1.00 93.38 98 MET A C 1
ATOM 785 O O . MET A 1 98 ? 31.279 -6.286 -39.770 1.00 93.38 98 MET A O 1
ATOM 789 N N . GLU A 1 99 ? 29.858 -4.647 -39.163 1.00 94.12 99 GLU A N 1
ATOM 790 C CA . GLU A 1 99 ? 29.631 -4.131 -40.522 1.00 94.12 99 GLU A CA 1
ATOM 791 C C . GLU A 1 99 ? 30.932 -3.611 -41.148 1.00 94.12 99 GLU A C 1
ATOM 793 O O . GLU A 1 99 ? 31.306 -4.032 -42.241 1.00 94.12 99 GLU A O 1
ATOM 798 N N . VAL A 1 100 ? 31.691 -2.784 -40.420 1.00 94.38 100 VAL A N 1
ATOM 799 C CA . VAL A 1 100 ? 32.982 -2.262 -40.902 1.00 94.38 100 VAL A CA 1
ATOM 800 C C . VAL A 1 100 ? 33.983 -3.388 -41.168 1.00 94.38 100 VAL A C 1
ATOM 802 O O . VAL A 1 100 ? 34.710 -3.363 -42.163 1.00 94.38 100 VAL A O 1
ATOM 805 N N . VAL A 1 101 ? 34.043 -4.391 -40.289 1.00 94.31 101 VAL A N 1
ATOM 806 C CA . VAL A 1 101 ? 34.915 -5.555 -40.488 1.00 94.31 101 VAL A CA 1
ATOM 807 C C . VAL A 1 101 ? 34.502 -6.331 -41.739 1.00 94.31 101 VAL A C 1
ATOM 809 O O . VAL A 1 101 ? 35.379 -6.697 -42.519 1.00 94.31 101 VAL A O 1
ATOM 812 N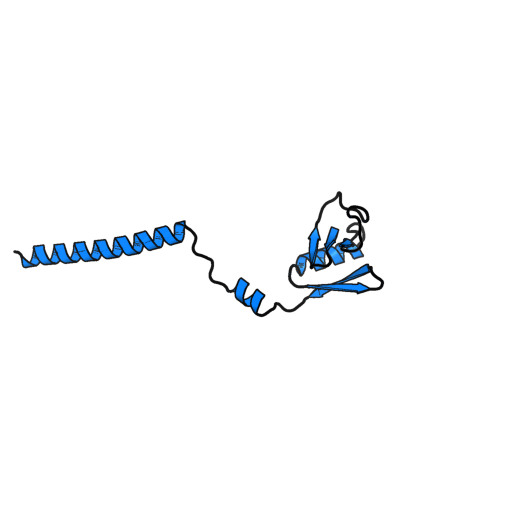 N . ALA A 1 102 ? 33.204 -6.546 -41.967 1.00 93.31 102 ALA A N 1
ATOM 813 C CA . ALA A 1 102 ? 32.710 -7.219 -43.166 1.00 93.31 102 ALA A CA 1
ATOM 814 C C . ALA A 1 102 ? 33.104 -6.467 -44.450 1.00 93.31 102 ALA A C 1
ATOM 816 O O . ALA A 1 102 ? 33.682 -7.076 -45.349 1.00 93.31 102 ALA A O 1
ATOM 817 N N . GLU A 1 103 ? 32.915 -5.144 -44.497 1.00 92.25 103 GLU A N 1
ATOM 818 C CA . GLU A 1 103 ? 33.333 -4.315 -45.639 1.00 92.25 103 GLU A CA 1
ATOM 819 C C . GLU A 1 103 ? 34.842 -4.402 -45.917 1.00 92.25 103 GLU A C 1
ATOM 821 O O . GLU A 1 103 ? 35.283 -4.416 -47.069 1.00 92.25 103 GLU A O 1
ATOM 826 N N . LEU A 1 104 ? 35.664 -4.432 -44.863 1.00 91.06 104 LEU A N 1
ATOM 827 C CA . LEU A 1 104 ? 37.112 -4.581 -45.007 1.00 91.06 104 LEU A CA 1
ATOM 828 C C . LEU A 1 104 ? 37.483 -5.964 -45.546 1.00 91.06 104 LEU A C 1
ATOM 830 O O . LEU A 1 104 ? 38.366 -6.059 -46.398 1.00 91.06 104 LEU A O 1
ATOM 834 N N . TYR A 1 105 ? 36.815 -7.022 -45.081 1.00 90.38 105 TYR A N 1
ATOM 835 C CA . TYR A 1 105 ? 37.023 -8.372 -45.602 1.00 90.38 105 TYR A CA 1
ATOM 836 C C . TYR A 1 105 ? 36.657 -8.472 -47.085 1.00 90.38 105 TYR A C 1
ATOM 838 O O . TYR A 1 105 ? 37.450 -9.019 -47.850 1.00 90.38 105 TYR A O 1
ATOM 846 N N . GLU A 1 106 ? 35.526 -7.902 -47.509 1.00 89.69 106 GLU A N 1
ATOM 847 C CA . GLU A 1 106 ? 35.140 -7.863 -48.927 1.00 89.69 106 GLU A CA 1
ATOM 848 C C . GLU A 1 106 ? 36.186 -7.132 -49.774 1.00 89.69 106 GLU A C 1
ATOM 850 O O . GLU A 1 106 ? 36.677 -7.685 -50.754 1.00 89.69 106 GLU A O 1
ATOM 855 N N . LYS A 1 107 ? 36.647 -5.950 -49.345 1.00 86.31 107 LYS A N 1
ATOM 856 C CA . LYS A 1 107 ? 37.704 -5.205 -50.056 1.00 86.31 107 LYS A CA 1
ATOM 857 C C . LYS A 1 107 ? 39.022 -5.974 -50.174 1.00 86.31 107 LYS A C 1
ATOM 859 O O . LYS A 1 107 ? 39.736 -5.812 -51.160 1.00 86.31 107 LYS A O 1
ATOM 864 N N . VAL A 1 108 ? 39.378 -6.780 -49.173 1.00 87.56 108 VAL A N 1
ATOM 865 C CA . VAL A 1 108 ? 40.593 -7.613 -49.204 1.00 87.56 108 VAL A CA 1
ATOM 866 C C . VAL A 1 108 ? 40.431 -8.813 -50.140 1.00 87.56 108 VAL A C 1
ATOM 868 O O . VAL A 1 108 ? 41.412 -9.231 -50.755 1.00 87.56 108 VAL A O 1
ATOM 871 N N . ILE A 1 109 ? 39.221 -9.366 -50.246 1.00 80.88 109 ILE A N 1
ATOM 872 C CA . ILE A 1 109 ? 38.904 -10.476 -51.152 1.00 80.88 109 ILE A CA 1
ATOM 873 C C . ILE A 1 109 ? 38.837 -9.987 -52.606 1.00 80.88 109 ILE A C 1
ATOM 875 O O . ILE A 1 109 ? 39.454 -10.610 -53.464 1.00 80.88 109 ILE A O 1
ATOM 879 N N . ASP A 1 110 ? 38.177 -8.856 -52.867 1.00 75.75 110 ASP A N 1
ATOM 880 C CA . ASP A 1 110 ? 38.019 -8.271 -54.209 1.00 75.75 110 ASP A CA 1
ATOM 881 C C . ASP A 1 110 ? 39.286 -7.562 -54.721 1.00 75.75 110 ASP A C 1
ATOM 883 O O . ASP A 1 110 ? 39.450 -7.340 -55.919 1.00 75.75 110 ASP A O 1
ATOM 887 N N . GLY A 1 111 ? 40.189 -7.177 -53.814 1.00 61.91 111 GLY A N 1
ATOM 888 C CA . GLY A 1 111 ? 41.474 -6.547 -54.124 1.00 61.91 111 GLY A CA 1
ATOM 889 C C . GLY A 1 111 ? 42.618 -7.522 -54.435 1.00 61.91 111 GLY A C 1
ATOM 890 O O . GLY A 1 111 ? 43.770 -7.080 -54.484 1.00 61.91 111 GLY A O 1
ATOM 891 N N . ARG A 1 112 ? 42.335 -8.823 -54.596 1.00 52.28 112 ARG A N 1
ATOM 892 C CA . ARG A 1 112 ? 43.285 -9.859 -55.039 1.00 52.28 112 ARG A CA 1
ATOM 893 C C . ARG A 1 112 ? 43.045 -10.293 -56.477 1.00 52.28 112 ARG A C 1
ATOM 895 O O . ARG A 1 112 ? 41.872 -10.452 -56.863 1.00 52.28 112 ARG A O 1
#

Sequence (112 aa):
MIVWKDGNYETGSWLTAESYEGSDHYFIDEATDEGEALAVKLQRLYPYFKLIVENGELKDVEPREKTAEELAALNAPLSKTLEQKRIEQLEVSNLALMEVVAELYEKVIDGR

Radius of gyration: 28.65 Å; chains: 1; bounding box: 62×25×77 Å

Secondary structure (DSSP, 8-state):
-EEETTS-EE--TT--TTSS-SSSEEE--TTSHHHHHHHHHHHHHTTSEEEEEETTEEEEEEE-PPPHHHHHHHTSPPPPPHHHHHHHHHHHHHHHHHHHHHHHHHHHHHT-

pLDDT: mean 89.73, std 6.76, range [52.28, 95.69]